Protein AF-A0AAE0JLF7-F1 (afdb_monomer)

Organism: NCBI:txid94610

Sequence (104 aa):
MVFSFLPSIVPAFPEYTGPYKVGAVDVEIPISEIGSVSATPNEADHIHTIQFRIFYPATPDTNNEGITWLPPPQRLAVWAYSQFLGLSSRVASVLSSVPHHPYH

Radius of gyration: 18.57 Å; Cα contacts (8 Å, |Δi|>4): 82; chains: 1; bounding box: 44×22×59 Å

Foldseek 3Di:
DDDDPDPPPDDDDDDDPDPFDKDKDKDKDFVVVPDDPDDDDPPCPPPTIDIDMDIDGDDPPDDCWDDDPADPVNLVVQLVVCVVVVHDSVVSNVRSPPDDDPTD

pLDDT: mean 78.52, std 15.28, range [30.06, 93.88]

Solvent-accessible surface area (backbone atoms only — not comparable to full-atom values): 6978 Å² total; per-residue (Å²): 139,81,85,77,87,66,79,68,89,66,85,74,78,80,79,82,85,62,100,56,48,75,39,75,49,80,48,75,44,54,47,89,80,50,85,77,93,63,84,80,63,88,90,47,86,85,64,58,62,49,76,52,76,49,77,44,82,38,64,91,87,59,79,76,73,44,76,58,88,64,63,86,66,43,44,58,52,48,25,50,53,31,42,74,73,69,40,53,70,71,58,14,52,55,62,28,66,55,88,83,78,71,77,82

Structure (mmCIF, N/CA/C/O backbone):
data_AF-A0AAE0JLF7-F1
#
_entry.id   AF-A0AAE0JLF7-F1
#
loop_
_atom_site.group_PDB
_atom_site.id
_atom_site.type_symbol
_atom_site.label_atom_id
_atom_site.label_alt_id
_atom_site.label_comp_id
_atom_site.label_asym_id
_atom_site.label_entity_id
_atom_site.label_seq_id
_atom_site.pdbx_PDB_ins_code
_atom_site.Cartn_x
_atom_site.Cartn_y
_atom_site.Cartn_z
_atom_site.occupancy
_atom_site.B_iso_or_equiv
_atom_site.auth_seq_id
_atom_site.auth_comp_id
_atom_site.auth_asym_id
_atom_site.auth_atom_id
_atom_site.pdbx_PDB_model_num
ATOM 1 N N . MET A 1 1 ? -4.903 0.663 32.622 1.00 32.41 1 MET A N 1
ATOM 2 C CA . MET A 1 1 ? -4.900 1.938 31.876 1.00 32.41 1 MET A CA 1
ATOM 3 C C . MET A 1 1 ? -3.516 2.551 32.056 1.00 32.41 1 MET A C 1
ATOM 5 O O . MET A 1 1 ? -3.250 3.116 33.105 1.00 32.41 1 MET A O 1
ATOM 9 N N . VAL A 1 2 ? -2.589 2.313 31.126 1.00 30.06 2 VAL A N 1
ATOM 10 C CA . VAL A 1 2 ? -1.250 2.924 31.162 1.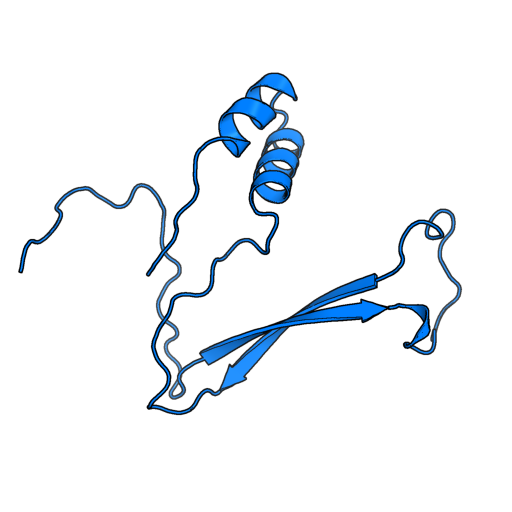00 30.06 2 VAL A CA 1
ATOM 11 C C . VAL A 1 2 ? -1.191 3.871 29.975 1.00 30.06 2 VAL A C 1
ATOM 13 O O . VAL A 1 2 ? -1.214 3.429 28.832 1.00 30.06 2 VAL A O 1
ATOM 16 N N . PHE A 1 3 ? -1.212 5.170 30.259 1.00 39.41 3 PHE A N 1
ATOM 17 C CA . PHE A 1 3 ? -0.985 6.210 29.264 1.00 39.41 3 PHE A CA 1
ATOM 18 C C . PHE A 1 3 ? 0.514 6.241 28.949 1.00 39.41 3 PHE A C 1
ATOM 20 O O . PHE A 1 3 ? 1.323 6.602 29.803 1.00 39.41 3 PHE A O 1
ATOM 27 N N . SER A 1 4 ? 0.894 5.830 27.740 1.00 39.50 4 SER A N 1
ATOM 28 C CA . SER A 1 4 ? 2.249 6.037 27.224 1.00 39.50 4 SER A CA 1
ATOM 29 C C . SER A 1 4 ? 2.419 7.514 26.859 1.00 39.50 4 SER A C 1
ATOM 31 O O . SER A 1 4 ? 1.814 7.994 25.909 1.00 39.50 4 SER A O 1
ATOM 33 N N . PHE A 1 5 ? 3.245 8.233 27.623 1.00 46.00 5 PHE A N 1
ATOM 34 C CA . PHE A 1 5 ? 3.601 9.649 27.425 1.00 46.00 5 PHE A CA 1
ATOM 35 C C . PHE A 1 5 ? 4.765 9.869 26.441 1.00 46.00 5 PHE A C 1
ATOM 37 O O . PHE A 1 5 ? 5.349 10.951 26.405 1.00 46.00 5 PHE A O 1
ATOM 44 N N . LEU A 1 6 ? 5.142 8.867 25.643 1.00 46.94 6 LEU A N 1
ATOM 45 C CA . LEU A 1 6 ? 6.078 9.102 24.546 1.00 46.94 6 LEU A CA 1
ATOM 46 C C . LEU A 1 6 ? 5.282 9.694 23.379 1.00 46.94 6 LEU A C 1
ATOM 48 O O . LEU A 1 6 ? 4.319 9.052 22.952 1.00 46.94 6 LEU A O 1
ATOM 52 N N . PRO A 1 7 ? 5.629 10.888 22.856 1.00 47.56 7 PRO A N 1
ATOM 53 C CA . PRO A 1 7 ? 5.020 11.352 21.622 1.00 47.56 7 PRO A CA 1
ATOM 54 C C . PRO A 1 7 ? 5.287 10.277 20.574 1.00 47.56 7 PRO A C 1
ATOM 56 O O . PRO A 1 7 ? 6.438 9.880 20.373 1.00 47.56 7 PRO A O 1
ATOM 59 N N . SER A 1 8 ? 4.228 9.763 19.950 1.00 54.00 8 SER A N 1
ATOM 60 C CA . SER A 1 8 ? 4.387 8.924 18.771 1.00 54.00 8 SER A CA 1
ATOM 61 C C . SER A 1 8 ? 5.214 9.726 17.770 1.00 54.00 8 SER A C 1
ATOM 63 O O . SER A 1 8 ? 4.743 10.719 17.222 1.00 54.00 8 SER A O 1
ATOM 65 N N . ILE A 1 9 ? 6.473 9.332 17.570 1.00 57.03 9 ILE A N 1
ATOM 66 C CA . ILE A 1 9 ? 7.375 9.944 16.579 1.00 57.03 9 ILE A CA 1
ATOM 67 C C . ILE A 1 9 ? 6.813 9.725 15.163 1.00 57.03 9 ILE A C 1
ATOM 69 O O . ILE A 1 9 ? 7.188 10.411 14.216 1.00 57.03 9 ILE A O 1
ATOM 73 N N . VAL A 1 10 ? 5.873 8.788 15.028 1.00 58.00 10 VAL A N 1
AT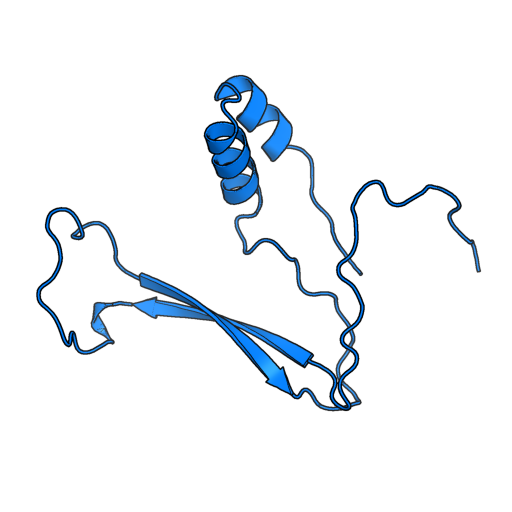OM 74 C CA . VAL A 1 10 ? 5.145 8.511 13.800 1.00 58.00 10 VAL A CA 1
ATOM 75 C C . VAL A 1 10 ? 3.833 9.305 13.824 1.00 58.00 10 VAL A C 1
ATOM 77 O O . VAL A 1 10 ? 2.961 9.000 14.644 1.00 58.00 10 VAL A O 1
ATOM 80 N N . PRO A 1 11 ? 3.666 10.328 12.968 1.00 63.50 11 PRO A N 1
ATOM 81 C CA . PRO A 1 11 ? 2.392 11.020 12.851 1.00 63.50 11 PRO A CA 1
ATOM 82 C C . PRO A 1 11 ? 1.321 10.030 12.382 1.00 63.50 11 PRO A C 1
ATOM 84 O O . PRO A 1 11 ? 1.504 9.328 11.387 1.00 63.50 11 PRO A O 1
ATOM 87 N N . ALA A 1 12 ? 0.210 9.964 13.113 1.00 68.81 12 ALA A N 1
ATOM 88 C CA . ALA A 1 12 ? -0.975 9.238 12.680 1.00 68.81 12 ALA A CA 1
ATOM 89 C C . ALA A 1 12 ? -1.795 10.111 11.723 1.00 68.81 12 ALA A C 1
ATOM 91 O O . ALA A 1 12 ? -1.803 11.341 11.834 1.00 68.81 12 ALA A O 1
ATOM 92 N N . PHE A 1 13 ? -2.503 9.475 10.791 1.00 75.19 13 PHE A N 1
ATOM 93 C CA . PHE A 1 13 ? -3.505 10.182 10.002 1.00 75.19 13 PHE A CA 1
ATOM 94 C C . PHE A 1 13 ? -4.656 10.644 10.907 1.00 75.19 13 PHE A C 1
ATOM 96 O O . PHE A 1 13 ? -4.966 9.965 11.890 1.00 75.19 13 PHE A O 1
ATOM 103 N N . PRO A 1 14 ? -5.290 11.790 10.602 1.00 81.25 14 PRO A N 1
ATOM 104 C CA . PRO A 1 14 ? -6.474 12.218 11.331 1.00 81.25 14 PRO A CA 1
ATOM 105 C C . PRO A 1 14 ? -7.594 11.184 11.184 1.00 81.25 14 PRO A C 1
ATOM 107 O O . PRO A 1 14 ? -7.714 10.525 10.148 1.00 81.25 14 PRO A O 1
ATOM 110 N N . GLU A 1 15 ? -8.438 11.070 12.209 1.00 79.06 15 GLU A N 1
ATOM 111 C CA . GLU A 1 15 ? -9.621 10.220 12.131 1.00 79.06 15 GLU A CA 1
ATOM 112 C C . GLU A 1 15 ? -10.573 10.712 11.036 1.00 79.06 15 GLU A C 1
ATOM 114 O O . GLU A 1 15 ? -10.773 11.914 10.832 1.00 79.06 15 GLU A O 1
ATOM 119 N N . TYR A 1 16 ? -11.181 9.761 10.330 1.00 82.88 16 TYR A N 1
ATOM 120 C CA . TYR A 1 16 ? -12.211 10.062 9.350 1.00 82.88 16 TYR A CA 1
ATOM 121 C C . TYR A 1 16 ? -13.441 10.663 10.046 1.00 82.88 16 TYR A C 1
ATOM 123 O O . TYR A 1 16 ? -14.005 10.061 10.956 1.00 82.88 16 TYR A O 1
ATOM 131 N N . THR A 1 17 ? -13.873 11.844 9.603 1.00 87.50 17 THR A N 1
ATOM 132 C CA . THR A 1 17 ? -14.953 12.623 10.237 1.00 87.50 17 THR A CA 1
ATOM 133 C C . THR A 1 17 ? -16.343 12.349 9.661 1.00 87.50 17 THR A C 1
ATOM 135 O O . THR A 1 17 ? -17.319 12.977 10.073 1.00 87.50 17 THR A O 1
ATOM 138 N N . GLY A 1 18 ? -16.454 11.449 8.682 1.00 87.38 18 GLY A N 1
ATOM 139 C CA . GLY A 1 18 ? -17.732 11.114 8.066 1.00 87.38 18 GLY A CA 1
ATOM 140 C C . GLY A 1 18 ? -18.595 10.186 8.931 1.00 87.38 18 GLY A C 1
ATOM 141 O O . GLY A 1 18 ? -18.127 9.610 9.911 1.00 87.38 18 GLY A O 1
ATOM 142 N N . PRO A 1 19 ? -19.871 10.004 8.555 1.00 87.94 19 PRO A N 1
ATOM 143 C CA . PRO A 1 19 ? -20.837 9.250 9.357 1.00 87.94 19 PRO A CA 1
ATOM 144 C C . PRO A 1 19 ? -20.616 7.730 9.332 1.00 87.94 19 PRO A C 1
ATOM 146 O O . PRO A 1 19 ? -21.228 7.013 10.120 1.00 87.94 19 PRO A O 1
ATOM 149 N N . TYR A 1 20 ? -19.772 7.229 8.428 1.00 86.88 20 TYR A N 1
ATOM 150 C CA . TYR A 1 20 ? -19.509 5.804 8.251 1.00 86.88 20 TYR A CA 1
ATOM 151 C C . TYR A 1 20 ? -18.106 5.438 8.726 1.00 86.88 20 TYR A C 1
ATOM 153 O O . TYR A 1 20 ? -17.158 6.200 8.541 1.00 86.88 20 TYR A O 1
ATOM 161 N N . LYS A 1 21 ? -17.955 4.226 9.268 1.00 86.44 21 LYS A N 1
ATOM 162 C CA . LYS A 1 21 ? -16.636 3.592 9.357 1.00 86.44 21 LYS A CA 1
ATOM 163 C C . LYS A 1 21 ? -16.143 3.292 7.944 1.00 86.44 21 LYS A C 1
ATOM 165 O O . LYS A 1 21 ? -16.950 3.046 7.050 1.00 86.44 21 LYS A O 1
ATOM 170 N N . VAL A 1 22 ? -14.834 3.343 7.730 1.00 86.75 22 VAL A N 1
ATOM 171 C CA . VAL A 1 22 ? -14.231 3.137 6.409 1.00 86.75 22 VAL A CA 1
ATOM 172 C C . VAL A 1 22 ? -13.362 1.894 6.463 1.00 86.75 22 VAL A C 1
ATOM 174 O O . VAL A 1 22 ? -12.404 1.842 7.229 1.00 86.75 22 VAL A O 1
ATOM 177 N N . GLY A 1 23 ? -13.711 0.901 5.651 1.00 86.81 23 GLY A N 1
ATOM 178 C CA . GLY A 1 23 ? -12.860 -0.247 5.373 1.00 86.81 23 GLY A CA 1
ATOM 179 C C . GLY A 1 23 ? -11.940 0.044 4.192 1.00 86.81 23 GLY A C 1
ATOM 180 O O . GLY A 1 23 ? -12.232 0.915 3.366 1.00 86.81 23 GLY A O 1
ATOM 181 N N . ALA A 1 24 ? -10.843 -0.703 4.096 1.00 87.81 24 ALA A N 1
ATOM 182 C CA . ALA A 1 24 ? -9.998 -0.702 2.914 1.00 87.81 24 ALA A CA 1
ATOM 183 C C . ALA A 1 24 ? -9.643 -2.123 2.489 1.00 87.81 24 ALA A C 1
ATOM 185 O O . ALA A 1 24 ? -9.464 -3.005 3.327 1.00 87.81 24 ALA A O 1
ATOM 186 N N . VAL A 1 25 ? -9.513 -2.318 1.181 1.00 88.62 25 VAL A N 1
ATOM 187 C CA . VAL A 1 25 ? -9.039 -3.568 0.588 1.00 88.62 25 VAL A CA 1
ATOM 188 C C . VAL A 1 25 ? -8.063 -3.266 -0.540 1.00 88.62 25 VAL A C 1
ATOM 190 O O . VAL A 1 25 ? -8.289 -2.349 -1.333 1.00 88.62 25 VAL A O 1
ATOM 193 N N . ASP A 1 26 ? -6.983 -4.038 -0.597 1.00 90.88 26 ASP A N 1
ATOM 194 C CA . ASP A 1 26 ? -6.031 -4.020 -1.704 1.00 90.88 26 ASP A CA 1
ATOM 195 C C . ASP A 1 26 ? -6.423 -5.086 -2.721 1.00 90.88 26 ASP A C 1
ATOM 197 O O . ASP A 1 26 ? -6.640 -6.245 -2.365 1.00 90.88 26 ASP A O 1
ATOM 201 N N . VAL A 1 27 ? -6.514 -4.685 -3.986 1.00 92.19 27 VAL A N 1
ATOM 202 C CA . VAL A 1 27 ? -6.834 -5.571 -5.103 1.00 92.19 27 VAL A CA 1
ATOM 203 C C . VAL A 1 27 ? -5.681 -5.529 -6.093 1.00 92.19 27 VAL A C 1
ATOM 205 O O . VAL A 1 27 ? -5.230 -4.453 -6.488 1.00 92.19 27 VAL A O 1
ATOM 208 N N . GLU A 1 28 ? -5.214 -6.708 -6.493 1.00 93.19 28 GLU A N 1
ATOM 209 C CA . GLU A 1 28 ? -4.230 -6.890 -7.554 1.00 93.19 28 GLU A CA 1
ATOM 210 C C . GLU A 1 28 ? -4.855 -7.734 -8.665 1.00 93.19 28 GLU A C 1
ATOM 212 O O . GLU A 1 28 ? -5.372 -8.820 -8.404 1.00 93.19 28 GLU A O 1
ATOM 217 N N . ILE A 1 29 ? -4.841 -7.212 -9.892 1.00 93.69 29 ILE A N 1
ATOM 218 C CA . ILE A 1 29 ? -5.469 -7.848 -11.055 1.00 93.69 29 ILE A CA 1
ATOM 219 C C . ILE A 1 29 ? -4.436 -7.975 -12.179 1.00 93.69 29 ILE A C 1
ATOM 221 O O . ILE A 1 29 ? -3.749 -6.990 -12.476 1.00 93.69 29 ILE A O 1
ATOM 225 N N . PRO A 1 30 ? -4.326 -9.139 -12.844 1.00 93.88 30 PRO A N 1
ATOM 226 C CA . PRO A 1 30 ? -3.524 -9.280 -14.052 1.00 93.88 30 PRO A CA 1
ATOM 22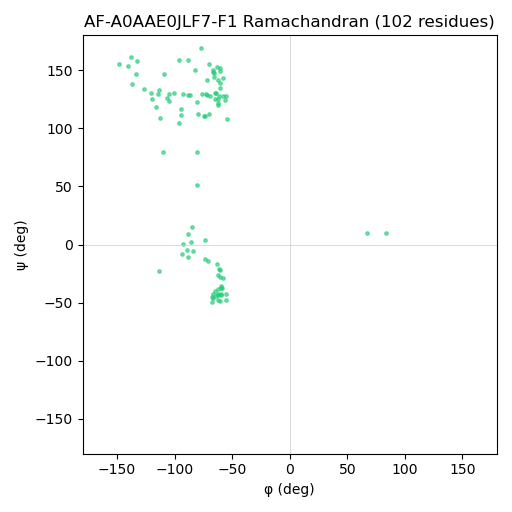7 C C . PRO A 1 30 ? -4.024 -8.364 -15.173 1.00 93.88 30 PRO A C 1
ATOM 229 O O . PRO A 1 30 ? -5.213 -8.336 -15.487 1.00 93.88 30 PRO A O 1
ATOM 232 N N . ILE A 1 31 ? -3.110 -7.667 -15.852 1.00 91.00 31 ILE A N 1
ATOM 233 C CA . ILE A 1 31 ? -3.458 -6.803 -16.996 1.00 91.00 31 ILE A CA 1
ATOM 234 C C . ILE A 1 31 ? -4.114 -7.617 -18.119 1.00 91.00 31 ILE A C 1
ATOM 236 O O . ILE A 1 31 ? -4.964 -7.097 -18.833 1.00 91.00 31 ILE A O 1
ATOM 240 N N . SER A 1 32 ? -3.791 -8.909 -18.238 1.00 88.88 32 SER A N 1
ATOM 241 C CA . SER A 1 32 ? -4.413 -9.825 -19.202 1.00 88.88 32 SER A CA 1
ATOM 242 C C . SER A 1 32 ? -5.924 -10.004 -19.022 1.00 88.88 32 SER A C 1
ATOM 244 O O . SER A 1 32 ? -6.596 -10.409 -19.966 1.00 88.88 32 SER A O 1
ATOM 246 N N . GLU A 1 33 ? -6.462 -9.733 -17.831 1.00 89.00 33 GLU A N 1
ATOM 247 C CA . GLU A 1 33 ? -7.901 -9.821 -17.540 1.00 89.00 33 GLU A CA 1
ATOM 248 C C . GLU A 1 33 ? -8.641 -8.511 -17.842 1.00 89.00 33 GLU A C 1
ATOM 250 O O . GLU A 1 33 ? -9.872 -8.473 -17.868 1.00 89.00 33 GLU A O 1
ATOM 255 N N . ILE A 1 34 ? -7.898 -7.431 -18.093 1.00 85.00 34 ILE A N 1
ATOM 256 C CA . ILE A 1 34 ? -8.432 -6.095 -18.326 1.00 85.00 34 ILE A CA 1
ATOM 257 C C . ILE A 1 34 ? -8.339 -5.802 -19.824 1.00 85.00 34 ILE A C 1
ATOM 259 O O . ILE A 1 34 ? -7.268 -5.838 -20.427 1.00 85.00 34 ILE A O 1
ATOM 263 N N . GLY A 1 35 ? -9.470 -5.483 -20.453 1.00 80.25 35 GLY A N 1
ATOM 264 C CA . GLY A 1 35 ? -9.464 -5.022 -21.840 1.00 80.25 35 GLY A CA 1
ATOM 265 C C . GLY A 1 35 ? -8.683 -3.711 -21.965 1.00 80.25 35 GLY A C 1
ATOM 266 O O . GLY A 1 35 ? -8.999 -2.740 -21.277 1.00 80.25 35 GLY A O 1
ATOM 267 N N . SER A 1 36 ? -7.674 -3.662 -22.841 1.00 80.12 36 SER A N 1
ATOM 268 C CA . SER A 1 36 ? -6.936 -2.418 -23.072 1.00 80.12 36 SER A CA 1
ATOM 269 C C . SER A 1 36 ? -7.748 -1.454 -23.933 1.00 80.12 36 SER A C 1
ATOM 271 O O . SER A 1 36 ? -8.217 -1.807 -25.015 1.00 80.12 36 SER A O 1
ATOM 273 N N . VAL A 1 37 ? -7.879 -0.213 -23.467 1.00 81.00 37 VAL A N 1
ATOM 274 C CA . VAL A 1 37 ? -8.546 0.884 -24.194 1.00 81.00 37 VAL A CA 1
ATOM 275 C C . VAL A 1 37 ? -7.533 1.709 -25.011 1.00 81.00 37 VAL A C 1
ATOM 277 O O . VAL A 1 37 ? -7.915 2.553 -25.815 1.00 81.00 37 VAL A O 1
ATOM 280 N N . SER A 1 38 ? -6.231 1.461 -24.831 1.00 82.62 38 SER A N 1
ATOM 281 C CA . SER A 1 38 ? -5.139 2.222 -25.448 1.00 82.62 38 SER A CA 1
ATOM 282 C C . SER A 1 38 ? -4.022 1.308 -25.951 1.00 82.62 38 SER A C 1
ATOM 284 O O . SER A 1 38 ? -3.886 0.161 -25.525 1.00 82.62 38 SER A O 1
ATOM 286 N N . ALA A 1 39 ? -3.182 1.835 -26.842 1.00 84.31 39 ALA A N 1
ATOM 287 C CA . ALA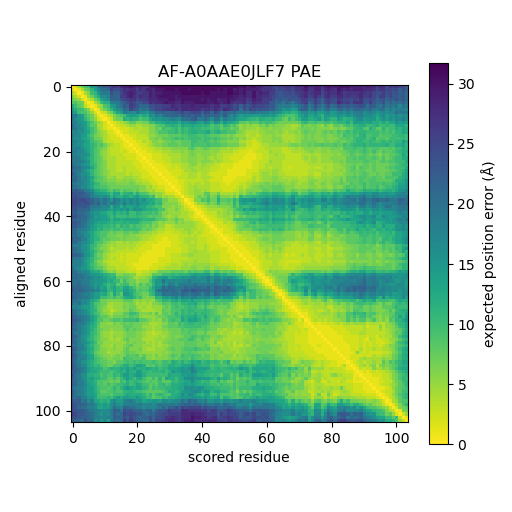 A 1 39 ? -1.910 1.206 -27.165 1.00 84.31 39 ALA A CA 1
ATOM 288 C C . ALA A 1 39 ? -1.031 1.106 -25.908 1.00 84.31 39 ALA A C 1
ATOM 290 O O . ALA A 1 39 ? -0.971 2.048 -25.108 1.00 84.31 39 ALA A O 1
ATOM 291 N N . THR A 1 40 ? -0.356 -0.032 -25.755 1.00 82.75 40 THR A N 1
ATOM 292 C CA . THR A 1 40 ? 0.634 -0.255 -24.700 1.00 82.75 40 THR A CA 1
ATOM 293 C C . THR A 1 40 ? 1.826 0.686 -24.913 1.00 82.75 40 THR A C 1
ATOM 295 O O . THR A 1 40 ? 2.341 0.752 -26.032 1.00 82.75 40 THR A O 1
ATOM 298 N N . PRO A 1 41 ? 2.272 1.430 -23.885 1.00 85.94 41 PRO A N 1
ATOM 299 C CA . PRO A 1 41 ? 3.470 2.258 -23.980 1.00 85.94 41 PRO A CA 1
ATOM 300 C C . PRO A 1 41 ? 4.724 1.431 -24.284 1.00 85.94 41 PRO A C 1
ATOM 302 O O . PRO A 1 41 ? 4.826 0.270 -23.883 1.00 85.94 41 PRO A O 1
ATOM 305 N N . ASN A 1 42 ? 5.711 2.051 -24.935 1.00 87.38 42 ASN A N 1
ATOM 306 C CA . ASN A 1 42 ? 7.026 1.433 -25.104 1.00 87.38 42 ASN A CA 1
ATOM 307 C C . ASN A 1 42 ? 7.631 1.098 -23.731 1.00 87.38 42 ASN A C 1
ATOM 309 O O . ASN A 1 42 ? 7.469 1.863 -22.783 1.00 87.38 42 ASN A O 1
ATOM 313 N N . GLU A 1 43 ? 8.337 -0.032 -23.650 1.00 88.19 43 GLU A N 1
ATOM 314 C CA . GLU A 1 43 ? 9.002 -0.535 -22.436 1.00 88.19 43 GLU A CA 1
ATOM 315 C C . GLU A 1 43 ? 8.062 -0.977 -21.299 1.00 88.19 43 GLU A C 1
ATOM 317 O O . GLU A 1 43 ? 8.542 -1.294 -20.216 1.00 88.19 43 GLU A O 1
ATOM 322 N N . ALA A 1 44 ? 6.748 -1.087 -21.517 1.00 86.88 44 ALA A N 1
ATOM 323 C CA . ALA A 1 44 ? 5.803 -1.530 -20.484 1.00 86.88 44 ALA A CA 1
ATOM 324 C C . ALA A 1 44 ? 5.646 -3.064 -20.369 1.00 86.88 44 ALA A C 1
ATOM 326 O O . ALA A 1 44 ? 4.882 -3.531 -19.528 1.00 86.88 44 ALA A O 1
ATOM 327 N N . ASP A 1 45 ? 6.379 -3.855 -21.161 1.00 87.38 45 ASP A N 1
ATOM 328 C CA . ASP A 1 45 ? 6.229 -5.323 -21.240 1.00 87.38 45 ASP A CA 1
ATOM 329 C C . ASP A 1 45 ? 6.495 -6.057 -19.912 1.00 87.38 45 ASP A C 1
ATOM 331 O O . ASP A 1 45 ? 6.048 -7.185 -19.715 1.00 87.38 45 ASP A O 1
ATOM 335 N N . HIS A 1 46 ? 7.226 -5.420 -18.996 1.00 89.88 46 HIS A N 1
ATOM 336 C CA . HIS A 1 46 ? 7.554 -5.950 -17.671 1.00 89.88 46 HIS A CA 1
ATOM 337 C C . HIS A 1 46 ? 6.454 -5.708 -16.621 1.00 89.88 46 HIS A C 1
ATOM 339 O O . HIS A 1 46 ? 6.577 -6.161 -15.483 1.00 89.88 46 HIS A O 1
ATOM 345 N N . ILE A 1 47 ? 5.398 -4.968 -16.972 1.00 90.25 47 ILE A N 1
ATOM 346 C CA . ILE A 1 47 ? 4.273 -4.674 -16.086 1.00 90.25 47 ILE A CA 1
ATOM 347 C C . ILE A 1 47 ? 3.183 -5.713 -16.352 1.00 90.25 47 ILE A C 1
ATOM 349 O O . ILE A 1 47 ? 2.637 -5.791 -17.450 1.00 90.25 47 ILE A O 1
ATOM 353 N N . HIS A 1 48 ? 2.863 -6.523 -15.342 1.00 91.50 48 HIS A N 1
ATOM 354 C CA . HIS A 1 48 ? 1.938 -7.655 -15.490 1.00 91.50 48 HIS A CA 1
ATOM 355 C C . HIS A 1 48 ? 0.632 -7.494 -14.714 1.00 91.50 48 HIS A C 1
ATOM 357 O O . HIS A 1 48 ? -0.372 -8.114 -15.068 1.00 91.50 48 HIS A O 1
ATOM 363 N N . THR A 1 49 ? 0.628 -6.664 -13.675 1.00 92.81 49 THR A N 1
ATOM 364 C CA . THR A 1 49 ? -0.514 -6.486 -12.780 1.00 92.81 49 THR A CA 1
ATOM 365 C C . THR A 1 49 ? -0.802 -5.008 -12.550 1.00 92.81 49 THR A C 1
ATOM 367 O O . THR A 1 49 ? 0.055 -4.142 -12.738 1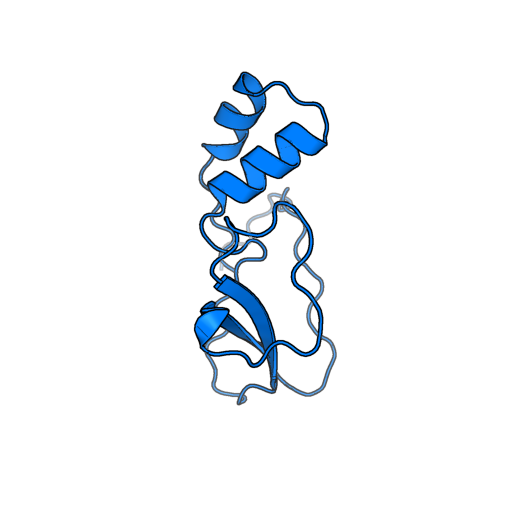.00 92.81 49 THR A O 1
ATOM 370 N N . ILE A 1 50 ? -2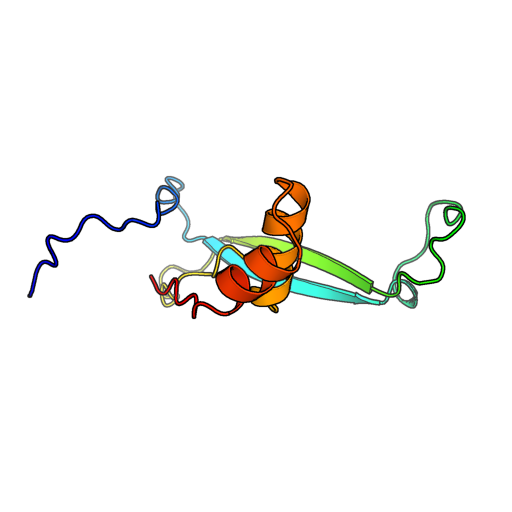.039 -4.720 -12.158 1.00 91.56 50 ILE A N 1
ATOM 371 C CA . ILE A 1 50 ? -2.455 -3.424 -11.630 1.00 91.56 50 ILE A CA 1
ATOM 372 C C . ILE A 1 50 ? -2.857 -3.644 -10.183 1.00 91.56 50 ILE A C 1
ATOM 374 O O . ILE A 1 50 ? -3.674 -4.517 -9.890 1.00 91.56 50 ILE A O 1
ATOM 378 N N . GLN A 1 51 ? -2.306 -2.825 -9.294 1.00 91.88 51 GLN A N 1
ATOM 379 C CA . GLN A 1 51 ? -2.647 -2.823 -7.881 1.00 91.88 51 GLN A CA 1
ATOM 380 C C . GLN A 1 51 ? -3.331 -1.507 -7.517 1.00 91.88 51 GLN A C 1
ATOM 382 O O . GLN A 1 51 ? -2.852 -0.429 -7.873 1.00 91.88 51 GLN A O 1
ATOM 387 N N . PHE A 1 52 ? -4.441 -1.583 -6.789 1.00 91.81 52 PHE A N 1
ATOM 388 C CA . PHE A 1 52 ? -5.135 -0.411 -6.264 1.00 91.81 52 PHE A CA 1
ATOM 389 C C . PHE A 1 52 ? -5.817 -0.716 -4.928 1.00 91.81 52 PHE A C 1
ATOM 391 O O . PHE A 1 52 ? -6.158 -1.859 -4.628 1.00 91.81 52 PHE A O 1
ATOM 398 N N . ARG A 1 53 ? -6.020 0.333 -4.124 1.00 92.00 53 ARG A N 1
ATOM 399 C CA . ARG A 1 53 ? -6.690 0.268 -2.822 1.00 92.00 53 ARG A CA 1
ATOM 400 C C . ARG A 1 53 ? -8.077 0.885 -2.920 1.00 92.00 53 ARG A C 1
ATOM 402 O O . ARG A 1 53 ? -8.214 2.037 -3.332 1.00 92.00 53 ARG A O 1
ATOM 409 N N . ILE A 1 54 ? -9.096 0.138 -2.513 1.00 92.88 54 ILE A N 1
ATOM 410 C CA . ILE A 1 54 ? -10.483 0.604 -2.457 1.00 92.88 54 ILE A CA 1
ATOM 411 C C . ILE A 1 54 ? -10.806 0.973 -1.015 1.00 92.88 54 ILE A C 1
ATOM 413 O O . ILE A 1 54 ? -10.599 0.159 -0.119 1.00 92.88 54 ILE A O 1
ATOM 417 N N . PHE A 1 55 ? -11.367 2.162 -0.806 1.00 91.44 55 PHE A N 1
ATOM 418 C CA . PHE A 1 55 ? -11.954 2.579 0.468 1.00 91.44 55 PHE A CA 1
ATOM 419 C C . PHE A 1 55 ? -13.477 2.546 0.355 1.00 91.44 55 PHE A C 1
ATOM 421 O O . PHE A 1 55 ? -14.032 3.100 -0.595 1.00 91.44 55 PHE A O 1
ATOM 428 N N . TYR A 1 56 ? -14.158 1.903 1.302 1.00 91.31 56 TYR A N 1
ATOM 429 C CA . TYR A 1 56 ? -15.608 1.705 1.245 1.00 91.31 56 TYR A CA 1
ATOM 430 C C . TYR A 1 56 ? -16.272 1.862 2.623 1.00 91.31 56 TYR A C 1
ATOM 432 O O . TYR A 1 56 ? -15.619 1.633 3.644 1.00 91.31 56 TYR A O 1
ATOM 440 N N . PRO A 1 57 ? -17.563 2.243 2.689 1.00 91.69 57 PRO A N 1
ATOM 441 C CA . PRO A 1 57 ? -18.304 2.287 3.948 1.00 91.69 57 PRO A CA 1
ATOM 442 C C . PRO A 1 57 ? -18.399 0.891 4.576 1.00 91.69 57 PRO A C 1
ATOM 444 O O . PRO A 1 57 ? -18.916 -0.041 3.963 1.00 91.69 57 PRO A O 1
ATOM 447 N N . ALA A 1 58 ? -17.901 0.754 5.797 1.00 86.12 58 ALA A N 1
ATOM 448 C CA . ALA A 1 58 ? -17.933 -0.468 6.586 1.00 86.12 58 ALA A CA 1
ATOM 449 C C . ALA A 1 58 ? -19.123 -0.476 7.559 1.00 86.12 58 ALA A C 1
ATOM 451 O O . ALA A 1 58 ? -19.682 0.570 7.903 1.00 86.12 58 ALA A O 1
ATOM 452 N N . THR A 1 59 ? -19.516 -1.671 8.008 1.00 81.75 59 THR A N 1
ATOM 453 C CA . THR A 1 59 ? -20.555 -1.826 9.032 1.00 81.75 59 THR A CA 1
ATOM 454 C C . THR A 1 59 ? -20.060 -1.340 10.402 1.00 81.75 59 THR A C 1
ATOM 456 O O . THR A 1 59 ? -18.858 -1.333 10.658 1.00 81.75 59 THR A O 1
ATOM 459 N N . PRO A 1 60 ? -20.958 -0.935 11.319 1.00 73.62 60 PRO A N 1
ATOM 460 C CA . PRO A 1 60 ? -20.559 -0.427 12.636 1.00 73.62 60 PRO A CA 1
ATOM 461 C C . PRO A 1 60 ? -19.805 -1.449 13.500 1.00 73.62 60 PRO A C 1
ATOM 463 O O . PRO A 1 60 ? -19.002 -1.051 14.339 1.00 73.62 60 PRO A O 1
ATOM 466 N N . ASP A 1 61 ? -20.044 -2.743 13.270 1.00 75.25 61 ASP A N 1
ATOM 467 C CA . ASP A 1 61 ? -19.480 -3.854 14.048 1.00 75.25 61 ASP A CA 1
ATOM 468 C C . ASP A 1 61 ? -18.111 -4.340 13.531 1.00 75.25 61 ASP A C 1
ATOM 470 O O . ASP A 1 61 ? -17.619 -5.385 13.959 1.00 75.25 61 ASP A O 1
ATOM 474 N N . THR A 1 62 ? -17.478 -3.635 12.587 1.00 70.56 62 THR A N 1
ATOM 475 C CA . THR A 1 62 ? -16.143 -4.025 12.112 1.00 70.56 62 THR A CA 1
ATOM 476 C C . THR A 1 62 ? -15.076 -3.728 13.160 1.00 70.56 62 THR A C 1
ATOM 478 O O . THR A 1 62 ? -14.973 -2.594 13.635 1.00 70.56 62 THR A O 1
ATOM 481 N N . ASN A 1 63 ? -14.234 -4.722 13.462 1.00 65.69 63 ASN A N 1
ATOM 482 C CA . ASN A 1 63 ? -13.021 -4.511 14.247 1.00 65.69 63 ASN A CA 1
ATOM 483 C C . ASN A 1 63 ? -12.164 -3.431 13.584 1.00 65.69 63 ASN A C 1
ATOM 485 O O . ASN A 1 63 ? -11.857 -3.501 12.395 1.00 65.69 63 ASN A O 1
ATOM 489 N N . ASN A 1 64 ? -11.781 -2.435 14.376 1.00 63.75 64 ASN A N 1
ATOM 490 C CA . ASN A 1 64 ? -10.970 -1.305 13.947 1.00 63.75 64 ASN A CA 1
ATOM 491 C C . ASN A 1 64 ? -9.486 -1.699 13.899 1.00 63.75 64 ASN A C 1
ATOM 493 O O . ASN A 1 64 ? -8.664 -1.059 14.542 1.00 63.75 64 ASN A O 1
ATOM 497 N N . GLU A 1 65 ? -9.152 -2.800 13.220 1.00 65.88 65 GLU A N 1
ATOM 498 C CA . GLU A 1 65 ? -7.754 -3.126 12.949 1.00 65.88 65 GLU A CA 1
ATOM 499 C C . GLU A 1 65 ? -7.229 -2.110 11.933 1.00 65.88 65 GLU A C 1
ATOM 501 O O . GLU A 1 65 ? -7.685 -2.047 10.790 1.00 65.88 65 GLU A O 1
ATOM 506 N N . GLY A 1 66 ? -6.314 -1.254 12.374 1.00 66.75 66 GLY A N 1
ATOM 507 C CA . GLY A 1 66 ? -5.749 -0.185 11.578 1.00 66.75 66 GLY A CA 1
ATOM 508 C C . GLY A 1 66 ? -5.083 -0.720 10.329 1.00 66.75 66 GLY A C 1
ATOM 509 O O . GLY A 1 66 ? -4.218 -1.598 10.354 1.00 66.75 66 GLY A O 1
ATOM 510 N N . ILE A 1 67 ? -5.482 -0.143 9.206 1.00 72.88 67 ILE A N 1
ATOM 511 C CA . ILE A 1 67 ? -4.894 -0.448 7.913 1.00 72.88 67 ILE A CA 1
ATOM 512 C C . ILE A 1 67 ? -3.498 0.165 7.874 1.00 72.88 67 ILE A C 1
ATOM 514 O O . ILE A 1 67 ? -3.324 1.364 8.114 1.00 72.88 67 ILE A O 1
ATOM 518 N N . THR A 1 68 ? -2.489 -0.633 7.520 1.00 75.44 68 THR A N 1
ATOM 519 C CA . THR A 1 68 ? -1.157 -0.069 7.318 1.00 75.44 68 THR A CA 1
ATOM 520 C C . THR A 1 68 ? -1.173 0.902 6.140 1.00 75.44 68 THR A C 1
ATOM 522 O O . THR A 1 68 ? -1.636 0.585 5.040 1.00 75.44 68 THR A O 1
ATOM 525 N N . TRP A 1 69 ? -0.624 2.093 6.368 1.00 76.50 69 TRP A N 1
ATOM 526 C CA . TRP A 1 69 ? -0.473 3.115 5.338 1.00 76.50 69 TRP A CA 1
ATOM 527 C C . TRP A 1 69 ? 0.289 2.590 4.115 1.00 76.50 69 TRP A C 1
ATOM 529 O O . TRP A 1 69 ? -0.173 2.753 2.987 1.00 76.50 69 TRP A O 1
ATOM 539 N N . LEU A 1 70 ? 1.426 1.927 4.333 1.00 81.12 70 LEU A N 1
ATOM 540 C CA . LEU A 1 70 ? 2.225 1.358 3.253 1.00 81.12 70 LEU A CA 1
ATOM 541 C C . LEU A 1 70 ? 1.731 -0.052 2.892 1.00 81.12 70 LEU A C 1
ATOM 543 O O . LEU A 1 70 ? 1.622 -0.900 3.784 1.00 81.12 70 LEU A O 1
ATOM 547 N N . PRO A 1 71 ? 1.466 -0.340 1.606 1.00 75.38 71 PRO A N 1
ATOM 548 C CA . PRO A 1 71 ? 1.127 -1.691 1.187 1.00 75.38 71 PRO A CA 1
ATOM 549 C C . PRO A 1 71 ? 2.333 -2.632 1.371 1.00 75.38 71 PRO A C 1
ATOM 551 O O . PRO A 1 71 ? 3.492 -2.199 1.298 1.00 75.38 71 PRO A O 1
ATOM 554 N N . PRO A 1 72 ? 2.099 -3.927 1.634 1.00 77.44 72 PRO A N 1
ATOM 555 C CA . PRO A 1 72 ? 3.161 -4.919 1.596 1.00 77.44 72 PRO A CA 1
ATOM 556 C C . PRO A 1 72 ? 3.706 -5.076 0.158 1.00 77.44 72 PRO A C 1
ATOM 558 O O . PRO A 1 72 ? 2.922 -5.019 -0.786 1.00 77.44 72 PRO A O 1
ATOM 561 N N . PRO A 1 73 ? 5.020 -5.311 -0.034 1.00 83.50 73 PRO A N 1
ATOM 562 C CA . PRO A 1 73 ? 6.075 -5.360 0.977 1.00 83.50 73 PRO A CA 1
ATOM 563 C C . PRO A 1 73 ? 6.548 -3.955 1.406 1.00 83.50 73 PRO A C 1
ATOM 565 O O . PRO A 1 73 ? 7.253 -3.257 0.678 1.00 83.50 73 PRO A O 1
ATOM 568 N N . GLN A 1 74 ? 6.257 -3.578 2.656 1.00 81.88 74 GLN A N 1
ATOM 569 C CA . GLN A 1 74 ? 6.509 -2.230 3.195 1.00 81.88 74 GLN A CA 1
ATOM 570 C C . GLN A 1 74 ? 7.990 -1.836 3.157 1.00 81.88 74 GLN A C 1
ATOM 572 O O . GLN A 1 74 ? 8.333 -0.693 2.862 1.00 81.88 74 GLN A O 1
ATOM 577 N N . ARG A 1 75 ? 8.885 -2.804 3.387 1.00 84.12 75 ARG A N 1
ATOM 578 C CA . ARG A 1 75 ? 10.340 -2.622 3.303 1.00 84.12 75 ARG A CA 1
ATOM 579 C C . ARG A 1 75 ? 10.776 -2.078 1.944 1.00 84.12 75 ARG A C 1
ATOM 581 O O . ARG A 1 75 ? 11.621 -1.188 1.887 1.00 84.12 75 ARG A O 1
ATOM 588 N N . LEU A 1 76 ? 10.201 -2.596 0.860 1.00 85.81 76 LEU A N 1
ATOM 589 C CA . LEU A 1 76 ? 10.547 -2.152 -0.486 1.00 85.81 76 LEU A CA 1
ATOM 590 C C . LEU A 1 76 ? 10.105 -0.704 -0.707 1.00 85.81 76 LEU A C 1
ATOM 592 O O . LEU A 1 76 ? 10.886 0.092 -1.221 1.00 85.81 76 LEU A O 1
ATOM 596 N N . ALA A 1 77 ? 8.902 -0.352 -0.248 1.00 86.56 77 ALA A N 1
ATOM 597 C CA . ALA A 1 77 ? 8.402 1.015 -0.327 1.00 86.56 77 ALA A CA 1
ATOM 598 C C . ALA A 1 77 ? 9.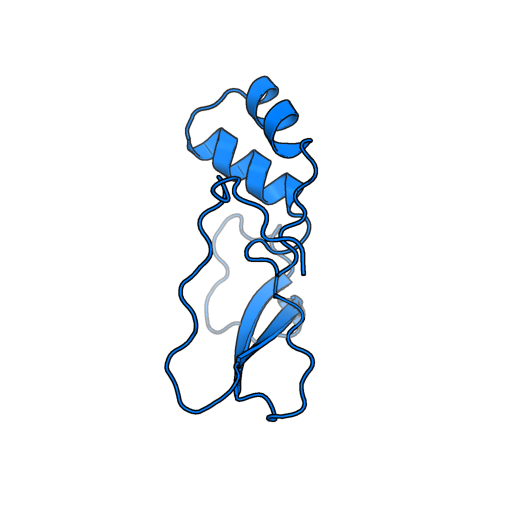301 1.990 0.454 1.00 86.56 77 ALA A C 1
ATOM 600 O O . ALA A 1 77 ? 9.744 2.996 -0.096 1.00 86.56 77 ALA A O 1
ATOM 601 N N . VAL A 1 78 ? 9.658 1.665 1.703 1.00 86.31 78 VAL A N 1
ATOM 602 C CA . VAL A 1 78 ? 10.563 2.492 2.527 1.00 86.31 78 VAL A CA 1
ATOM 603 C C . VAL A 1 78 ? 11.936 2.648 1.869 1.00 86.31 78 VAL A C 1
ATOM 605 O O . VAL A 1 78 ? 12.496 3.747 1.845 1.00 86.31 78 VAL A O 1
ATOM 608 N N . TRP A 1 79 ? 12.483 1.566 1.310 1.00 88.06 79 TRP A N 1
ATOM 609 C CA . TRP A 1 79 ? 13.753 1.602 0.588 1.00 88.06 79 TRP A CA 1
ATOM 610 C C . TRP A 1 79 ? 13.681 2.516 -0.642 1.00 88.06 79 TRP A C 1
ATOM 612 O O . TRP A 1 79 ? 14.547 3.376 -0.816 1.00 88.06 79 TRP A O 1
ATOM 622 N N . ALA A 1 80 ? 12.633 2.378 -1.456 1.00 86.88 80 ALA A N 1
ATOM 623 C CA . ALA A 1 80 ? 12.441 3.163 -2.670 1.00 86.88 80 ALA A CA 1
ATOM 624 C C . ALA A 1 80 ? 12.251 4.655 -2.361 1.00 86.88 80 ALA A C 1
ATOM 626 O O . ALA A 1 80 ? 12.915 5.491 -2.971 1.00 86.88 80 ALA A O 1
ATOM 627 N N . TYR A 1 81 ? 11.438 5.001 -1.357 1.00 88.94 81 TYR A N 1
ATOM 628 C CA . TYR A 1 81 ? 11.290 6.390 -0.910 1.00 88.94 81 TYR A CA 1
ATOM 629 C C . TYR A 1 81 ? 12.600 6.966 -0.368 1.00 88.94 81 TYR A C 1
ATOM 631 O O . TYR A 1 81 ? 12.935 8.114 -0.648 1.00 88.94 81 TYR A O 1
ATOM 639 N N . SER A 1 82 ? 13.389 6.161 0.345 1.00 89.25 82 SER A N 1
ATOM 640 C CA . SER A 1 82 ? 14.716 6.577 0.804 1.00 89.25 82 SER A CA 1
ATOM 641 C C . SER A 1 82 ? 15.654 6.882 -0.372 1.00 89.25 82 SER A C 1
ATOM 643 O O . SER A 1 82 ? 16.351 7.894 -0.342 1.00 89.25 82 SER A O 1
ATOM 645 N N . GLN A 1 83 ? 15.662 6.047 -1.423 1.00 90.25 83 GLN A N 1
ATOM 646 C CA . GLN A 1 83 ? 16.410 6.332 -2.659 1.00 90.25 83 GLN A CA 1
ATOM 647 C C . GLN A 1 83 ? 15.903 7.597 -3.359 1.00 90.25 83 GLN A C 1
ATOM 649 O O . GLN A 1 83 ? 16.710 8.419 -3.782 1.00 90.25 83 GLN A O 1
ATOM 654 N N . PHE A 1 84 ? 14.584 7.778 -3.442 1.00 91.31 84 PHE A N 1
ATOM 655 C CA . PHE A 1 84 ? 13.966 8.954 -4.055 1.00 91.31 84 PHE A CA 1
ATOM 656 C C . PHE A 1 84 ? 14.378 10.261 -3.360 1.00 91.31 84 PHE A C 1
ATOM 658 O O . PHE A 1 84 ? 14.641 11.257 -4.025 1.00 91.31 84 PHE A O 1
ATOM 665 N N . LEU A 1 85 ? 14.524 10.242 -2.032 1.00 92.62 85 LEU A N 1
ATOM 666 C CA . LEU A 1 85 ? 15.026 11.375 -1.246 1.00 92.62 85 LEU A CA 1
ATOM 667 C C . LEU A 1 85 ? 16.545 11.612 -1.389 1.00 92.62 85 LEU A C 1
ATOM 669 O O . LEU A 1 85 ? 17.096 12.482 -0.719 1.00 92.62 85 LEU A O 1
ATOM 673 N N . GLY A 1 86 ? 17.237 10.848 -2.238 1.00 89.31 86 GLY A N 1
ATOM 674 C CA . GLY A 1 86 ? 18.671 10.986 -2.493 1.00 89.31 86 GLY A CA 1
ATOM 675 C C . GLY A 1 86 ? 19.567 10.271 -1.480 1.00 89.31 86 GLY A C 1
ATOM 676 O O . GLY A 1 86 ? 20.784 10.463 -1.494 1.00 89.31 86 GLY A O 1
ATOM 677 N N . LEU A 1 87 ? 19.009 9.432 -0.598 1.00 90.56 87 LEU A N 1
ATOM 678 C CA . LEU A 1 87 ? 19.824 8.625 0.308 1.00 90.56 87 LEU A CA 1
ATOM 679 C C . LEU A 1 87 ? 20.530 7.519 -0.477 1.00 90.56 87 LEU A C 1
ATOM 681 O O . LEU A 1 87 ? 19.955 6.895 -1.366 1.00 90.56 87 LEU A O 1
ATOM 685 N N . SER A 1 88 ? 21.778 7.217 -0.121 1.00 87.44 88 SER A N 1
ATOM 686 C CA . SER A 1 88 ? 22.493 6.100 -0.750 1.00 87.44 88 SER A CA 1
ATOM 687 C C . SER A 1 88 ? 21.809 4.758 -0.471 1.00 87.44 88 SER A C 1
ATOM 689 O O . SER A 1 88 ? 21.187 4.559 0.576 1.00 87.44 88 SER A O 1
ATOM 691 N N . SER A 1 89 ? 21.976 3.796 -1.378 1.00 84.62 89 SER A N 1
ATOM 692 C CA . SER A 1 89 ? 21.358 2.466 -1.282 1.00 84.62 89 SER A CA 1
ATOM 693 C C . SER A 1 89 ? 21.728 1.722 0.002 1.00 84.62 89 SER A C 1
ATOM 695 O O . SER A 1 89 ? 20.916 0.963 0.531 1.00 84.62 89 SER A O 1
ATOM 697 N N . ARG A 1 90 ? 22.916 1.986 0.564 1.00 85.12 90 ARG A N 1
ATOM 698 C CA . ARG A 1 90 ? 23.342 1.447 1.867 1.00 85.12 90 ARG A CA 1
ATOM 699 C C . ARG A 1 90 ? 22.500 2.007 3.014 1.00 85.12 90 ARG A C 1
ATOM 701 O O . ARG A 1 90 ? 22.021 1.239 3.840 1.00 85.12 90 ARG A O 1
ATOM 708 N N . VAL A 1 91 ? 22.270 3.321 3.030 1.00 83.38 91 VAL A N 1
ATOM 709 C CA . VAL A 1 91 ? 21.451 3.987 4.058 1.00 83.38 91 VAL A CA 1
ATOM 710 C C . VAL A 1 91 ? 19.988 3.562 3.937 1.00 83.38 91 VAL A C 1
ATOM 712 O O . VAL A 1 91 ? 19.388 3.1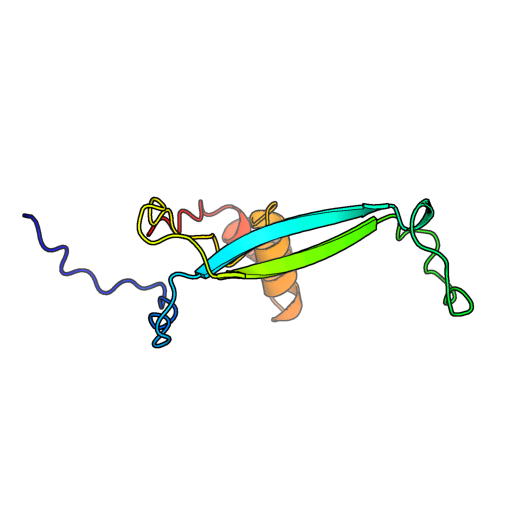60 4.928 1.00 83.38 91 VAL A O 1
ATOM 715 N N . ALA A 1 92 ? 19.438 3.542 2.721 1.00 81.81 92 ALA A N 1
ATOM 716 C CA . ALA A 1 92 ? 18.079 3.061 2.469 1.00 81.81 92 ALA A CA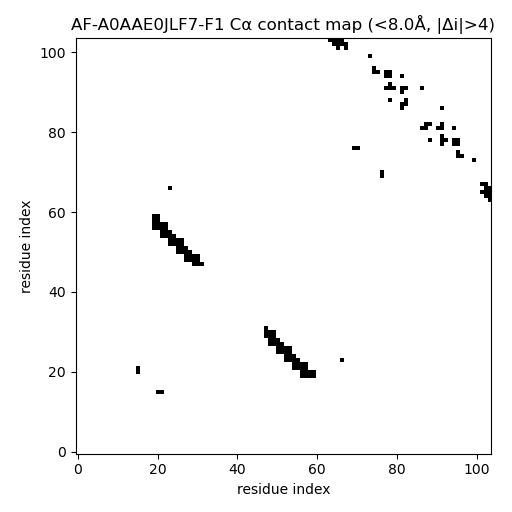 1
ATOM 717 C C . ALA A 1 92 ? 17.878 1.597 2.898 1.00 81.81 92 ALA A C 1
ATOM 719 O O . ALA A 1 92 ? 16.832 1.237 3.438 1.00 81.81 92 ALA A O 1
ATOM 720 N N . SER A 1 93 ? 18.887 0.741 2.704 1.00 80.12 93 SER A N 1
ATOM 721 C CA . SER A 1 93 ? 18.827 -0.659 3.145 1.00 80.12 93 SER A CA 1
ATOM 722 C C . SER A 1 93 ? 18.744 -0.777 4.665 1.00 80.12 93 SER A C 1
ATOM 724 O O . SER A 1 93 ? 17.971 -1.589 5.168 1.00 80.12 93 SER A O 1
ATOM 726 N N . VAL A 1 94 ? 19.486 0.052 5.403 1.00 84.56 94 VAL A N 1
ATOM 727 C CA . VAL A 1 94 ? 19.420 0.083 6.871 1.00 84.56 94 VAL A CA 1
ATOM 728 C C . VAL A 1 94 ? 18.059 0.603 7.340 1.00 84.56 94 VAL A C 1
ATOM 730 O O . VAL A 1 94 ? 17.402 -0.070 8.128 1.00 84.56 94 VAL A O 1
ATOM 733 N N . LEU A 1 95 ? 17.594 1.737 6.803 1.00 80.31 95 LEU A N 1
ATOM 734 C CA . LEU A 1 95 ? 16.309 2.344 7.178 1.00 80.31 95 LEU A CA 1
ATOM 735 C C . LEU A 1 95 ? 15.121 1.412 6.917 1.00 80.31 95 LEU A C 1
ATOM 737 O O . LEU A 1 95 ? 14.252 1.242 7.765 1.00 80.31 95 LEU A O 1
ATOM 741 N N . SER A 1 96 ? 15.119 0.745 5.766 1.00 78.50 96 SER A N 1
ATOM 742 C CA . SER A 1 96 ? 14.066 -0.204 5.393 1.00 78.50 96 SER A CA 1
ATOM 743 C C . SER A 1 96 ? 14.083 -1.512 6.197 1.00 78.50 96 SER A C 1
ATOM 745 O O . SER A 1 96 ? 13.113 -2.265 6.165 1.00 78.50 96 SER A O 1
ATOM 747 N N . SER A 1 97 ? 15.170 -1.806 6.918 1.00 79.56 97 SER A N 1
ATOM 748 C CA . SER A 1 97 ? 15.291 -3.008 7.757 1.00 79.56 97 SER A CA 1
ATOM 749 C C . SER A 1 97 ? 14.792 -2.793 9.190 1.00 79.56 97 SER A C 1
ATOM 751 O O . SER A 1 97 ? 14.731 -3.751 9.958 1.00 79.56 97 SER A O 1
ATOM 753 N N . VAL A 1 98 ? 14.413 -1.561 9.551 1.00 76.19 98 VAL A N 1
ATOM 754 C CA . VAL A 1 98 ? 13.729 -1.281 10.818 1.00 76.19 98 VAL A CA 1
ATOM 755 C C . VAL A 1 98 ? 12.319 -1.890 10.752 1.00 76.19 98 VAL A C 1
ATOM 757 O O . VAL A 1 98 ? 11.603 -1.633 9.780 1.00 76.19 98 VAL A O 1
ATOM 760 N N . PRO A 1 99 ? 11.893 -2.702 11.738 1.00 61.81 99 PRO A N 1
ATOM 761 C CA . PRO A 1 99 ? 10.542 -3.248 11.762 1.00 61.81 99 PRO A CA 1
ATOM 762 C C . PRO A 1 99 ? 9.525 -2.109 11.872 1.00 61.81 99 PRO A C 1
ATOM 764 O O . PRO A 1 99 ? 9.543 -1.347 12.837 1.00 61.81 99 PRO A O 1
ATOM 767 N N . HIS A 1 100 ? 8.639 -1.994 10.886 1.00 60.59 100 HIS A N 1
ATOM 768 C CA . HIS A 1 100 ? 7.526 -1.055 10.929 1.00 60.59 100 HIS A CA 1
ATOM 769 C C . HIS A 1 100 ? 6.294 -1.819 11.420 1.00 60.59 100 HIS A C 1
ATOM 771 O O . HIS A 1 100 ? 5.704 -2.595 10.675 1.00 60.59 100 HIS A O 1
ATOM 777 N N . HIS A 1 101 ? 5.911 -1.609 12.678 1.00 54.19 101 HIS A N 1
ATOM 778 C CA . HIS A 1 101 ? 4.607 -2.024 13.197 1.00 54.19 101 HIS A CA 1
ATOM 779 C C . HIS A 1 101 ? 3.748 -0.784 13.466 1.00 54.19 101 HIS A C 1
ATOM 781 O O . HIS A 1 101 ? 3.654 -0.348 14.612 1.00 54.19 101 HIS A O 1
ATOM 787 N N . PRO A 1 102 ? 3.119 -0.182 12.442 1.00 49.00 102 PRO A N 1
ATOM 788 C CA . PRO A 1 102 ? 2.005 0.715 12.677 1.00 49.00 102 PRO A CA 1
ATOM 789 C C . PRO A 1 102 ? 0.757 -0.152 12.895 1.00 49.00 102 PRO A C 1
ATOM 791 O O . PRO A 1 102 ? -0.017 -0.378 11.970 1.00 49.00 102 PRO A O 1
ATOM 794 N N . TYR A 1 103 ? 0.601 -0.703 14.100 1.00 41.94 103 TYR A N 1
ATOM 795 C CA . TYR A 1 103 ? -0.710 -1.167 14.557 1.00 41.94 103 TYR A CA 1
ATOM 796 C C . TYR A 1 103 ? -1.401 0.012 15.228 1.00 41.94 103 TYR A C 1
ATOM 798 O O . TYR A 1 103 ? -0.804 0.647 16.102 1.00 41.94 103 TYR A O 1
ATOM 806 N N . HIS A 1 104 ? -2.635 0.290 14.826 1.00 42.69 104 HIS A N 1
ATOM 807 C CA . HIS A 1 104 ? -3.533 1.147 15.582 1.00 42.69 104 HIS A CA 1
ATOM 808 C C . HIS A 1 104 ? -4.959 0.641 15.514 1.00 42.69 104 HIS A C 1
ATOM 810 O O . HIS A 1 104 ? -5.282 0.036 14.478 1.00 42.69 104 HIS A O 1
#

Secondary structure (DSSP, 8-state):
-----S--SSPPPPPP-SSSEEEEEEEEEEGGGS--SSPPPTTGGG--EEEEEEEEEEPTT----PPPSSPSSHHHHHHHHHHHTT--HHHHHHHHTS------

Mean predicted aligned error: 10.2 Å

InterPro domains:
  IPR029058 Alpha/Beta hydrolase fold [G3DSA:3.40.50.1820] (9-103)